Protein AF-A0A8T1WV42-F1 (afdb_monomer)

Secondary structure (DSSP, 8-state):
--HHHHHHHHHHHHHHHHHHHHHHHHHHHH---SSS-HHHHHHHHHHHHHHHHHHHHTT-HHHHHHHHHHHHHHHHHHHHHHHHHHHHHHHHHHHHHHHHHHHHHHHHHHHHHHT--

Sequence (117 aa):
MGEAYQILGLVGSLLLAASLVPQMVKVYKTKSAKDISLTFQLTYLVGLSMIVAYGFGRWLWPVFIPATIELCAALTLFGMKIYFDWRYRNQDVSKVRGASHEVEVEVASAASLSYRT

pLDDT: mean 72.92, std 10.06, range [43.78, 87.0]

Foldseek 3Di:
DPPVVLVCLQVVLVVVVVVVVVVVVVVVVVVDCVPVPPVNLVVVLVVLVVQLVVCVVVVSVSRNVVSVVVSVVSVVVNVVVVVVVVVVVVVVVVVVVVVVVVVVVVVVVVVVVVVVD

Solvent-accessible surface area (backbone atoms only — not comparable to full-atom values): 6451 Å² total; per-residue (Å²): 135,62,67,68,55,52,51,50,41,46,52,50,37,51,50,49,56,59,55,46,49,62,53,49,48,50,60,62,70,62,74,55,68,85,79,52,53,66,63,58,58,50,52,47,53,52,53,46,52,51,50,28,54,50,20,58,78,68,69,35,62,59,53,21,56,58,41,48,56,49,48,54,52,52,50,51,54,50,52,51,50,52,54,51,51,55,52,50,55,55,51,54,56,52,52,53,53,50,53,52,51,54,52,53,53,51,52,53,51,54,54,55,55,69,73,72,113

Structure (mmCIF, N/CA/C/O backbone):
data_AF-A0A8T1WV42-F1
#
_entry.id   AF-A0A8T1WV42-F1
#
loop_
_atom_site.group_PDB
_atom_site.id
_atom_site.type_symbol
_atom_site.label_atom_id
_atom_site.label_alt_id
_atom_site.labe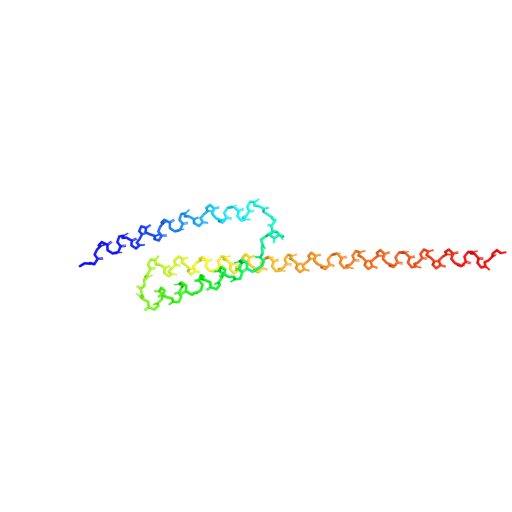l_comp_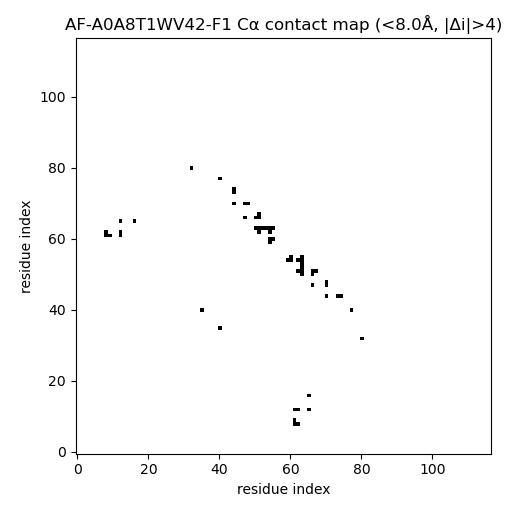id
_atom_site.label_asym_id
_atom_site.label_entity_id
_atom_site.label_seq_id
_atom_site.pdbx_PDB_ins_code
_atom_site.Cartn_x
_atom_site.Cartn_y
_atom_site.Cartn_z
_atom_site.occupancy
_atom_site.B_iso_or_equiv
_atom_site.auth_seq_id
_atom_site.auth_comp_id
_atom_site.auth_asym_id
_atom_site.auth_atom_id
_atom_site.pdbx_PDB_model_num
ATOM 1 N N . MET A 1 1 ? 15.562 5.848 -31.062 1.00 55.59 1 MET A N 1
ATOM 2 C CA . MET A 1 1 ? 14.799 6.519 -29.983 1.00 55.59 1 MET A CA 1
ATOM 3 C C . MET A 1 1 ? 14.837 5.709 -28.670 1.00 55.59 1 MET A C 1
ATOM 5 O O . MET A 1 1 ? 13.800 5.528 -28.050 1.00 55.59 1 MET A O 1
ATOM 9 N N . GLY A 1 2 ? 16.004 5.194 -28.248 1.00 64.12 2 GLY A N 1
ATOM 10 C CA . GLY A 1 2 ? 16.117 4.279 -27.091 1.00 64.12 2 GLY A CA 1
ATOM 11 C C . GLY A 1 2 ? 16.598 4.954 -25.802 1.00 64.12 2 GLY A C 1
ATOM 12 O O . GLY A 1 2 ? 15.972 4.812 -24.757 1.00 64.12 2 GLY A O 1
ATOM 13 N N . GLU A 1 3 ? 17.656 5.759 -25.889 1.00 71.00 3 GLU A N 1
ATOM 14 C CA . GLU A 1 3 ? 18.337 6.314 -24.707 1.00 71.00 3 GLU A CA 1
ATOM 15 C C . GLU A 1 3 ? 17.487 7.323 -23.921 1.00 71.00 3 GLU A C 1
ATOM 17 O O . GLU A 1 3 ? 17.392 7.250 -22.698 1.00 71.00 3 GLU A O 1
ATOM 22 N N . ALA A 1 4 ? 16.787 8.226 -24.616 1.00 77.62 4 ALA A N 1
ATOM 23 C CA . ALA A 1 4 ? 15.933 9.225 -23.968 1.00 77.62 4 ALA A CA 1
ATOM 24 C C . ALA A 1 4 ? 14.772 8.586 -23.182 1.00 77.62 4 ALA A C 1
ATOM 26 O O . ALA A 1 4 ? 14.412 9.063 -22.109 1.00 77.62 4 ALA A O 1
ATOM 27 N N . TYR A 1 5 ? 14.221 7.477 -23.686 1.00 76.69 5 TYR A N 1
ATOM 28 C CA . TYR A 1 5 ? 13.154 6.731 -23.018 1.00 76.69 5 TYR A CA 1
ATOM 29 C C . TYR A 1 5 ? 13.650 6.032 -21.748 1.00 76.69 5 TYR A C 1
ATOM 31 O O . TYR A 1 5 ? 12.937 6.003 -20.747 1.00 76.69 5 TYR A O 1
ATOM 39 N N . GLN A 1 6 ? 14.877 5.504 -21.768 1.00 74.56 6 GLN A N 1
ATOM 40 C CA . GLN A 1 6 ? 15.494 4.881 -20.597 1.00 74.56 6 GLN A CA 1
ATOM 41 C C . GLN A 1 6 ? 15.788 5.906 -19.500 1.00 74.56 6 GLN A C 1
ATOM 43 O O . GLN A 1 6 ? 15.471 5.662 -18.337 1.00 74.56 6 GLN A O 1
ATOM 48 N N . ILE A 1 7 ? 16.318 7.078 -19.866 1.00 81.50 7 ILE A N 1
ATOM 49 C CA . ILE A 1 7 ? 16.572 8.173 -18.920 1.00 81.50 7 ILE A CA 1
ATOM 50 C C . ILE A 1 7 ? 15.255 8.676 -18.326 1.00 81.50 7 ILE A C 1
ATOM 52 O O . ILE A 1 7 ? 15.153 8.824 -17.112 1.00 81.50 7 ILE A O 1
ATOM 56 N N . LEU A 1 8 ? 14.224 8.882 -19.151 1.00 79.69 8 LEU A N 1
ATOM 57 C CA . LEU A 1 8 ? 12.909 9.307 -18.670 1.00 79.69 8 LEU A CA 1
ATOM 58 C C . LEU A 1 8 ? 12.277 8.257 -17.745 1.00 79.69 8 LEU A C 1
ATOM 60 O O . LEU A 1 8 ? 11.688 8.612 -16.728 1.00 79.69 8 LEU A O 1
ATOM 64 N N . GLY A 1 9 ? 12.442 6.971 -18.067 1.00 74.19 9 GLY A N 1
ATOM 65 C CA . GLY A 1 9 ? 12.008 5.858 -17.228 1.00 74.19 9 GLY A CA 1
ATOM 66 C C . GLY A 1 9 ? 12.717 5.836 -15.874 1.00 74.19 9 GLY A C 1
ATOM 67 O O . GLY A 1 9 ? 12.044 5.742 -14.854 1.00 74.19 9 GLY A O 1
ATOM 68 N N . LEU A 1 10 ? 14.045 5.990 -15.858 1.00 76.75 10 LEU A N 1
ATOM 69 C CA . LEU A 1 10 ? 14.859 6.033 -14.637 1.00 76.75 10 LEU A CA 1
ATOM 70 C C . LEU A 1 10 ? 14.541 7.252 -13.769 1.00 76.75 10 LEU A C 1
ATOM 72 O O . LEU A 1 10 ? 14.343 7.120 -12.561 1.00 76.75 10 LEU A O 1
ATOM 76 N N . VAL A 1 11 ? 14.468 8.437 -14.377 1.00 82.31 11 VAL A N 1
ATOM 77 C CA . VAL A 1 11 ? 14.133 9.680 -13.672 1.00 82.31 11 VAL A CA 1
ATOM 78 C C . VAL A 1 11 ? 12.704 9.610 -13.148 1.00 82.31 11 VAL A C 1
ATOM 80 O O . VAL A 1 11 ? 12.471 9.946 -11.992 1.00 82.31 11 VAL A O 1
ATOM 83 N N . GLY A 1 12 ? 11.761 9.113 -13.950 1.00 76.50 12 GLY A N 1
ATOM 84 C CA . GLY A 1 12 ? 10.371 8.921 -13.545 1.00 76.50 12 GLY A CA 1
ATOM 85 C C . GLY A 1 12 ? 10.232 7.937 -12.385 1.00 76.50 12 GLY A C 1
ATOM 86 O O . GLY A 1 12 ? 9.553 8.245 -11.408 1.00 76.50 12 GLY A O 1
ATOM 87 N N . SER A 1 13 ? 10.923 6.794 -12.437 1.00 70.44 13 SER A N 1
ATOM 88 C CA . SER A 1 13 ? 10.924 5.821 -11.340 1.00 70.44 13 SER A CA 1
ATOM 89 C C . SER A 1 13 ? 11.586 6.365 -10.076 1.00 70.44 13 SER A C 1
ATOM 91 O O . SER A 1 13 ? 11.102 6.109 -8.977 1.00 70.44 13 SER A O 1
ATOM 93 N N . LEU A 1 14 ? 12.654 7.157 -10.218 1.00 80.06 14 LEU A N 1
ATOM 94 C CA . LEU A 1 14 ? 13.334 7.797 -9.094 1.00 80.06 14 LEU A CA 1
ATOM 95 C C . LEU A 1 14 ? 12.451 8.870 -8.447 1.00 80.06 14 LEU A C 1
ATOM 97 O O . LEU A 1 14 ? 12.370 8.938 -7.223 1.00 80.06 14 LEU A O 1
ATOM 101 N N . LEU A 1 15 ? 11.755 9.677 -9.254 1.00 79.50 15 LEU A N 1
ATOM 102 C CA . LEU A 1 15 ? 10.812 10.680 -8.761 1.00 79.50 15 LEU A CA 1
ATOM 103 C C . LEU A 1 15 ? 9.629 10.027 -8.042 1.00 79.50 15 LEU A C 1
ATOM 105 O O . LEU A 1 15 ? 9.230 10.494 -6.979 1.00 79.50 15 LEU A O 1
ATOM 109 N N . LEU A 1 16 ? 9.085 8.942 -8.603 1.00 72.62 16 LEU A N 1
ATOM 110 C CA . LEU A 1 16 ? 8.019 8.160 -7.976 1.00 72.62 16 LEU A CA 1
ATOM 111 C C . LEU A 1 16 ? 8.486 7.578 -6.640 1.00 72.62 16 LEU A C 1
ATOM 113 O O . LEU A 1 16 ? 7.819 7.783 -5.629 1.00 72.62 16 LEU A O 1
ATOM 117 N N . ALA A 1 17 ? 9.667 6.955 -6.602 1.00 73.25 17 ALA A N 1
ATOM 118 C CA . ALA A 1 17 ? 10.275 6.464 -5.366 1.00 73.25 17 ALA A CA 1
ATOM 119 C C . ALA A 1 17 ? 10.455 7.585 -4.328 1.00 73.25 17 ALA A C 1
ATOM 121 O O . ALA A 1 17 ? 10.095 7.417 -3.164 1.00 73.25 17 ALA A O 1
ATOM 122 N N . ALA A 1 18 ? 10.940 8.757 -4.747 1.00 78.12 18 ALA A N 1
ATOM 123 C CA . ALA A 1 18 ? 11.101 9.917 -3.874 1.00 78.12 18 ALA A CA 1
ATOM 124 C C . ALA A 1 18 ? 9.758 10.478 -3.376 1.00 78.12 18 ALA A C 1
ATOM 126 O O . ALA A 1 18 ? 9.675 10.936 -2.239 1.00 78.12 18 ALA A O 1
ATOM 127 N N . SER A 1 19 ? 8.702 10.417 -4.192 1.00 73.62 19 SER A N 1
ATOM 128 C CA . SER A 1 19 ? 7.344 10.855 -3.842 1.00 73.62 19 SER A CA 1
ATOM 129 C C . SER A 1 19 ? 6.634 9.882 -2.891 1.00 73.62 19 SER A C 1
ATOM 131 O O . SER A 1 19 ? 5.824 10.296 -2.059 1.00 73.62 19 SER A O 1
ATOM 133 N N . LEU A 1 20 ? 6.997 8.600 -2.930 1.00 66.94 20 LEU A N 1
ATOM 134 C CA . LEU A 1 20 ? 6.475 7.585 -2.015 1.00 66.94 20 LEU A CA 1
ATOM 135 C C . LEU A 1 20 ? 6.962 7.768 -0.577 1.00 66.94 20 LEU A C 1
ATOM 137 O O . LEU A 1 20 ? 6.231 7.443 0.356 1.00 66.94 20 LEU A O 1
ATOM 141 N N . VAL A 1 21 ? 8.150 8.340 -0.370 1.00 72.00 21 VAL A N 1
ATOM 142 C CA . VAL A 1 21 ? 8.704 8.599 0.970 1.00 72.00 21 VAL A CA 1
ATOM 143 C C . VAL A 1 21 ? 7.824 9.544 1.806 1.00 72.00 21 VAL A C 1
ATOM 145 O O . VAL A 1 21 ? 7.402 9.136 2.890 1.00 72.00 21 VAL A O 1
ATOM 148 N N . PRO A 1 22 ? 7.477 10.773 1.368 1.00 65.25 22 PRO A N 1
ATOM 149 C CA . PRO A 1 22 ? 6.591 11.648 2.133 1.00 65.25 22 PRO A CA 1
ATOM 150 C C . PRO A 1 22 ? 5.184 11.058 2.267 1.00 65.25 22 PRO A C 1
ATOM 152 O O . PRO A 1 22 ? 4.546 11.260 3.302 1.00 65.25 22 PRO A O 1
ATOM 155 N N . GLN A 1 23 ? 4.723 10.287 1.275 1.00 61.25 23 GLN A N 1
ATOM 156 C CA . GLN A 1 23 ? 3.437 9.596 1.330 1.00 61.25 23 GLN A CA 1
ATOM 157 C C . GLN A 1 23 ? 3.421 8.533 2.442 1.00 61.25 23 GLN A C 1
ATOM 159 O O . GLN A 1 23 ? 2.526 8.539 3.289 1.00 61.25 23 GLN A O 1
ATOM 164 N N . MET A 1 24 ? 4.453 7.687 2.518 1.00 63.78 24 MET A N 1
ATOM 165 C CA . MET A 1 24 ? 4.643 6.715 3.599 1.00 63.78 24 MET A CA 1
ATOM 166 C C . MET A 1 24 ? 4.823 7.390 4.956 1.00 63.78 24 MET A 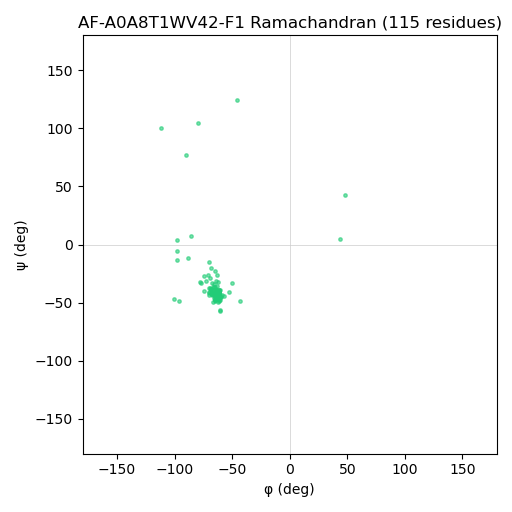C 1
ATOM 168 O O . MET A 1 24 ? 4.207 6.967 5.931 1.00 63.78 24 MET A O 1
ATOM 172 N N . VAL A 1 25 ? 5.639 8.444 5.039 1.00 63.38 25 VAL A N 1
ATOM 173 C CA . VAL A 1 25 ? 5.872 9.182 6.289 1.00 63.38 25 VAL A CA 1
ATOM 174 C C . VAL A 1 25 ? 4.574 9.801 6.791 1.00 63.38 25 VAL A C 1
ATOM 176 O O . VAL A 1 25 ? 4.302 9.728 7.985 1.00 63.38 25 VAL A O 1
ATOM 179 N N . LYS A 1 26 ? 3.737 10.358 5.910 1.00 61.91 26 LYS A N 1
ATOM 180 C CA . LYS A 1 26 ? 2.431 10.903 6.292 1.00 61.91 26 LYS A CA 1
ATOM 181 C C . LYS A 1 26 ? 1.546 9.817 6.897 1.00 61.91 26 LYS A C 1
ATOM 183 O O . LYS A 1 26 ? 1.049 10.023 7.997 1.00 61.91 26 LYS A O 1
ATOM 188 N N . VAL A 1 27 ? 1.453 8.652 6.249 1.00 59.34 27 VAL A N 1
ATOM 189 C CA . VAL A 1 27 ? 0.700 7.482 6.742 1.00 59.34 27 VAL A CA 1
ATOM 190 C C . VAL A 1 27 ? 1.239 6.983 8.090 1.00 59.34 27 VAL A C 1
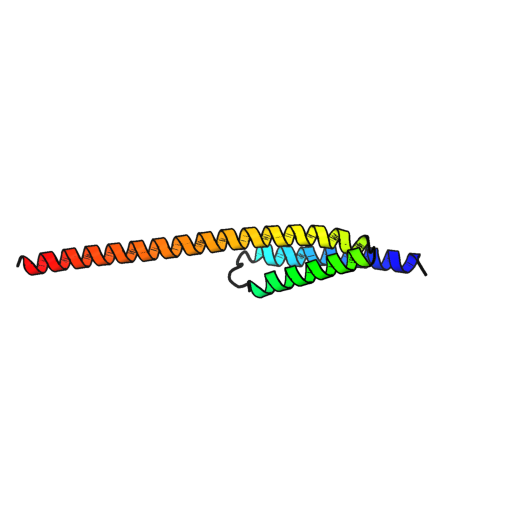ATOM 192 O O . VAL A 1 27 ? 0.464 6.751 9.020 1.00 59.34 27 VAL A O 1
ATOM 195 N N . TYR A 1 28 ? 2.563 6.866 8.230 1.00 55.03 28 TYR A N 1
ATOM 196 C CA . TYR A 1 28 ? 3.219 6.371 9.445 1.00 55.03 28 TYR A CA 1
ATOM 197 C C . TYR A 1 28 ? 3.111 7.360 10.614 1.00 55.03 28 TYR A C 1
ATOM 199 O O . TYR A 1 28 ? 2.931 6.957 11.763 1.00 55.03 28 TYR A O 1
ATOM 207 N N . LYS A 1 29 ? 3.192 8.666 10.333 1.00 50.44 29 LYS A N 1
ATOM 208 C CA . LYS A 1 29 ? 3.155 9.739 11.334 1.00 50.44 29 LYS A CA 1
ATOM 209 C C . LYS A 1 29 ? 1.739 10.026 11.822 1.00 50.44 29 LYS A C 1
ATOM 211 O O . LYS A 1 29 ? 1.576 10.350 12.993 1.00 50.44 29 LYS A O 1
ATOM 216 N N . THR A 1 30 ? 0.717 9.863 10.977 1.00 57.44 30 THR A N 1
ATOM 217 C CA . THR A 1 30 ? -0.671 10.029 11.425 1.00 57.44 30 THR A CA 1
ATOM 218 C C . THR A 1 30 ? -1.084 8.987 12.455 1.00 57.44 30 THR A C 1
ATOM 220 O O . THR A 1 30 ? -2.007 9.284 13.203 1.00 57.44 30 THR A O 1
ATOM 223 N N . LYS A 1 31 ? -0.423 7.811 12.525 1.00 47.56 31 LYS A N 1
ATOM 224 C CA . LYS A 1 31 ? -0.651 6.690 13.478 1.00 47.56 31 LYS A CA 1
ATOM 225 C C . LYS A 1 31 ? -2.118 6.287 13.745 1.00 47.56 31 LYS A C 1
ATOM 227 O O . LYS A 1 31 ? -2.374 5.386 14.535 1.00 47.56 31 LYS A O 1
ATOM 232 N N . SER A 1 32 ? -3.068 6.890 13.044 1.00 43.78 32 SER A N 1
ATOM 233 C CA . SER A 1 32 ? -4.486 6.601 13.031 1.00 43.78 32 SER A CA 1
ATOM 234 C C . SER A 1 32 ? -4.790 6.026 11.662 1.00 43.78 32 SER A C 1
ATOM 236 O O . SER A 1 32 ? -4.911 6.731 10.663 1.00 43.78 32 SER A O 1
ATOM 238 N N . ALA A 1 33 ? -4.885 4.704 11.619 1.00 44.34 33 ALA A N 1
ATOM 239 C CA . ALA A 1 33 ? -5.494 3.997 10.508 1.00 44.34 33 ALA A CA 1
ATOM 240 C C . ALA A 1 33 ? -7.023 3.882 10.689 1.00 44.34 33 ALA A C 1
ATOM 242 O O . ALA A 1 33 ? -7.656 3.183 9.902 1.00 44.34 33 ALA A O 1
ATOM 243 N N . LYS A 1 34 ? -7.590 4.555 11.708 1.00 43.94 34 LYS A N 1
ATOM 244 C CA . LYS A 1 34 ? -9.033 4.635 11.978 1.00 43.94 34 LYS A CA 1
ATOM 245 C C . LYS A 1 34 ? -9.749 5.542 10.969 1.00 43.94 34 LYS A C 1
ATOM 247 O O . LYS A 1 34 ? -10.868 5.231 10.589 1.00 43.94 34 LYS A O 1
ATOM 252 N N . ASP A 1 35 ? -9.067 6.574 10.466 1.00 45.38 35 ASP A N 1
ATOM 253 C CA . ASP A 1 35 ? -9.608 7.507 9.458 1.00 45.38 35 ASP A CA 1
ATOM 254 C C . ASP A 1 35 ? -9.177 7.184 8.017 1.00 45.38 35 ASP A C 1
ATOM 256 O O . ASP A 1 35 ? -9.750 7.687 7.051 1.00 45.38 35 ASP A O 1
ATOM 260 N N . ILE A 1 36 ? -8.177 6.314 7.836 1.00 53.25 36 ILE A N 1
ATOM 261 C CA . ILE A 1 36 ? -7.828 5.800 6.507 1.00 53.25 36 ILE A CA 1
ATOM 262 C C . ILE A 1 36 ? -8.815 4.689 6.172 1.00 53.25 36 ILE A C 1
ATOM 264 O O . ILE A 1 36 ? -8.705 3.571 6.684 1.00 53.25 36 ILE A O 1
ATOM 268 N N . SER A 1 37 ? -9.759 5.002 5.288 1.00 57.78 37 SER A N 1
ATOM 269 C CA . SER A 1 37 ? -10.709 4.045 4.729 1.00 57.78 37 SER A CA 1
ATOM 270 C C . SER A 1 37 ? -9.992 2.764 4.286 1.00 57.78 37 SER A C 1
ATOM 272 O O . SER A 1 37 ? -9.060 2.808 3.478 1.00 57.78 37 SER A O 1
ATOM 274 N N . LEU A 1 38 ? -10.423 1.610 4.806 1.00 59.69 38 LEU A N 1
ATOM 275 C CA . LEU A 1 38 ? -9.992 0.295 4.309 1.00 59.69 38 LEU A CA 1
ATOM 276 C C . LEU A 1 38 ? -10.142 0.209 2.783 1.00 59.69 38 LEU A C 1
ATOM 278 O O . LEU A 1 38 ? -9.295 -0.383 2.117 1.00 59.69 38 LEU A O 1
ATOM 282 N N . THR A 1 39 ? -11.154 0.884 2.230 1.00 63.47 39 THR A N 1
ATOM 283 C CA . THR A 1 39 ? -11.399 1.004 0.792 1.00 63.47 39 THR A CA 1
ATOM 284 C C . THR A 1 39 ? -10.253 1.694 0.063 1.00 63.47 39 THR A C 1
ATOM 286 O O . THR A 1 39 ? -9.859 1.223 -0.999 1.00 63.47 39 THR A O 1
ATOM 289 N N . PHE A 1 40 ? -9.666 2.762 0.616 1.00 69.62 40 PHE A N 1
ATOM 290 C CA . PHE A 1 40 ? -8.500 3.417 0.007 1.00 69.62 40 PHE A CA 1
ATOM 291 C C . PHE A 1 40 ? -7.308 2.461 -0.054 1.00 69.62 40 PHE A C 1
ATOM 293 O O . PHE A 1 40 ? -6.673 2.330 -1.094 1.00 69.62 40 PHE A O 1
ATOM 300 N N . GLN A 1 41 ? -7.041 1.747 1.040 1.00 68.81 41 GLN A N 1
ATOM 301 C CA . GLN A 1 41 ? -5.897 0.844 1.131 1.00 68.81 41 GLN A CA 1
ATOM 302 C C . GLN A 1 41 ? -6.052 -0.373 0.205 1.00 68.81 41 GLN A C 1
ATOM 304 O O . GLN A 1 41 ? -5.091 -0.756 -0.454 1.00 68.81 41 GLN A O 1
ATOM 309 N N . LEU A 1 42 ? -7.267 -0.922 0.083 1.00 71.19 42 LEU A N 1
ATOM 310 C CA . LEU A 1 42 ? -7.603 -1.969 -0.889 1.00 71.19 42 LEU A CA 1
ATOM 311 C C . LEU A 1 42 ? -7.497 -1.470 -2.334 1.00 71.19 42 LEU A C 1
ATOM 313 O O . LEU A 1 42 ? -6.852 -2.116 -3.154 1.00 71.19 42 LEU A O 1
ATOM 317 N N . THR A 1 43 ? -8.077 -0.306 -2.640 1.00 72.88 43 THR A N 1
ATOM 318 C CA . THR A 1 43 ? -8.028 0.289 -3.988 1.00 72.88 43 THR A CA 1
ATOM 319 C C . THR A 1 43 ? -6.588 0.585 -4.402 1.00 72.88 43 THR A C 1
ATOM 321 O O . THR A 1 43 ? -6.209 0.326 -5.540 1.00 72.88 43 THR A O 1
ATOM 324 N N . TYR A 1 44 ? -5.759 1.057 -3.467 1.00 77.25 44 TYR A N 1
ATOM 325 C CA . TYR A 1 44 ? -4.330 1.268 -3.682 1.00 77.25 44 TYR A CA 1
ATOM 326 C C . TYR A 1 44 ? -3.597 -0.035 -4.005 1.00 77.25 44 TYR A C 1
ATOM 328 O O . TYR A 1 44 ? -2.844 -0.095 -4.970 1.00 77.25 44 TYR A O 1
ATOM 336 N N . LEU A 1 45 ? -3.854 -1.099 -3.239 1.00 81.00 45 LEU A N 1
ATOM 337 C CA . LEU A 1 45 ? -3.228 -2.405 -3.443 1.00 81.00 45 LEU A CA 1
ATOM 338 C C . LEU A 1 45 ? -3.606 -3.018 -4.805 1.00 81.00 45 LEU A C 1
ATOM 340 O O . LEU A 1 45 ? -2.759 -3.574 -5.508 1.00 81.00 45 LEU A O 1
ATOM 344 N N . VAL A 1 46 ? -4.870 -2.864 -5.209 1.00 80.31 46 VAL A N 1
ATOM 345 C CA . VAL A 1 46 ? -5.365 -3.275 -6.532 1.00 80.31 46 VAL A CA 1
ATOM 346 C C . VAL A 1 46 ? -4.716 -2.443 -7.644 1.00 80.31 46 VAL A C 1
ATOM 348 O O . VAL A 1 46 ? -4.214 -3.001 -8.615 1.00 80.31 46 VAL A O 1
ATOM 351 N N . GLY A 1 47 ? -4.640 -1.120 -7.492 1.00 78.94 47 GLY A N 1
ATOM 352 C CA . GLY A 1 47 ? -3.982 -0.254 -8.475 1.00 78.94 47 GLY A CA 1
ATOM 353 C C . GLY A 1 47 ? -2.488 -0.556 -8.630 1.00 78.94 47 GLY A C 1
ATOM 354 O O . GLY A 1 47 ? -1.981 -0.651 -9.749 1.00 78.94 47 GLY A O 1
ATOM 355 N N . LEU A 1 48 ? -1.787 -0.777 -7.517 1.00 80.94 48 LEU A N 1
ATOM 356 C CA . LEU A 1 48 ? -0.355 -1.06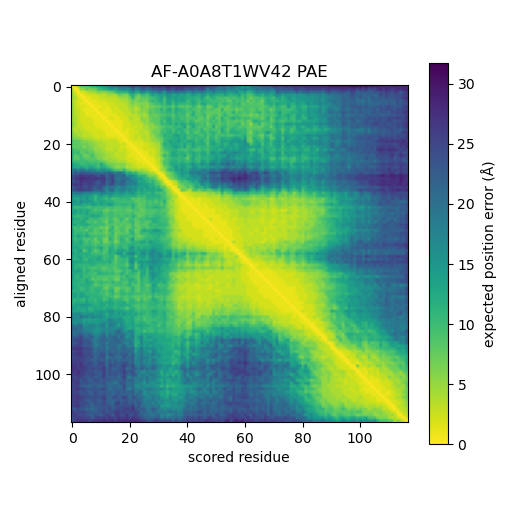9 -7.512 1.00 80.94 48 LEU A CA 1
ATOM 357 C C . LEU A 1 48 ? -0.053 -2.449 -8.116 1.00 80.94 48 LEU A C 1
ATOM 359 O O . LEU A 1 48 ? 0.883 -2.584 -8.900 1.00 80.94 48 LEU A O 1
ATOM 363 N N . SER A 1 49 ? -0.886 -3.457 -7.842 1.00 83.25 49 SER A N 1
ATOM 364 C CA . SER A 1 49 ? -0.767 -4.771 -8.493 1.00 83.25 49 SER A CA 1
ATOM 365 C C . SER A 1 49 ? -1.022 -4.713 -10.006 1.00 83.25 49 SER A C 1
ATOM 367 O O . SER A 1 49 ? -0.295 -5.360 -10.761 1.00 83.25 49 SER A O 1
ATOM 369 N N . MET A 1 50 ? -1.961 -3.881 -10.478 1.00 81.19 50 MET A N 1
ATOM 370 C CA . MET A 1 50 ? -2.146 -3.628 -11.917 1.00 81.19 50 MET A CA 1
ATOM 371 C C . MET A 1 50 ? -0.919 -2.960 -12.554 1.00 81.19 50 MET A C 1
ATOM 373 O O . MET A 1 50 ? -0.526 -3.342 -13.657 1.00 81.19 50 MET A O 1
ATOM 377 N N . ILE A 1 51 ? -0.280 -2.006 -11.869 1.00 81.50 51 ILE A N 1
ATOM 378 C CA . ILE A 1 51 ? 0.966 -1.368 -12.330 1.00 81.50 51 ILE A CA 1
ATOM 379 C C . ILE A 1 51 ? 2.113 -2.376 -12.425 1.00 81.50 51 ILE A C 1
ATOM 381 O O . ILE A 1 51 ? 2.837 -2.374 -13.422 1.00 81.50 51 ILE A O 1
ATOM 385 N N . VAL A 1 52 ? 2.265 -3.258 -11.433 1.00 82.69 52 VAL A N 1
ATOM 386 C CA . VAL A 1 52 ? 3.276 -4.325 -11.461 1.00 82.69 52 VAL A CA 1
ATOM 387 C C . VAL A 1 52 ? 3.022 -5.270 -12.638 1.00 82.69 52 VAL A C 1
ATOM 389 O O . VAL A 1 52 ? 3.946 -5.548 -13.402 1.00 82.69 52 VAL A O 1
ATOM 392 N N . ALA A 1 53 ? 1.772 -5.702 -12.843 1.00 84.56 53 ALA A N 1
ATOM 393 C CA . ALA A 1 53 ? 1.397 -6.573 -13.958 1.00 84.56 53 ALA A CA 1
ATOM 394 C C . ALA A 1 53 ? 1.661 -5.918 -15.327 1.00 84.56 53 ALA A C 1
ATOM 396 O O . ALA A 1 53 ? 2.230 -6.546 -16.222 1.00 84.56 53 ALA A O 1
ATOM 397 N N . TYR A 1 54 ? 1.311 -4.638 -15.480 1.00 81.50 54 TYR A N 1
ATOM 398 C CA . TYR A 1 54 ? 1.597 -3.865 -16.689 1.00 81.50 54 TYR A CA 1
ATOM 399 C C . TYR A 1 54 ? 3.105 -3.703 -16.929 1.00 81.50 54 TYR A C 1
ATOM 401 O O . TYR A 1 54 ? 3.590 -3.938 -18.038 1.00 81.50 54 TYR A O 1
ATOM 409 N N . GLY A 1 55 ? 3.858 -3.335 -15.888 1.00 81.06 55 GLY A N 1
ATOM 410 C CA . GLY A 1 55 ? 5.308 -3.160 -15.954 1.00 81.06 55 GLY A CA 1
ATOM 411 C C . GLY A 1 55 ? 6.031 -4.450 -16.341 1.00 81.06 55 GLY A C 1
ATOM 412 O O . GLY A 1 55 ? 6.950 -4.408 -17.160 1.00 81.06 55 GLY A O 1
ATOM 413 N N . PHE A 1 56 ? 5.566 -5.591 -15.825 1.00 81.69 56 PHE A N 1
ATOM 414 C CA . PHE A 1 56 ? 6.061 -6.914 -16.199 1.00 81.69 56 PHE A CA 1
ATOM 415 C C . PHE A 1 56 ? 5.757 -7.236 -17.669 1.00 81.69 56 PHE A C 1
ATOM 417 O O . PHE A 1 56 ? 6.662 -7.579 -18.425 1.00 81.69 56 PHE A O 1
ATOM 424 N N . GLY A 1 57 ? 4.512 -7.034 -18.118 1.00 81.31 57 GLY A N 1
ATOM 425 C CA . GLY A 1 57 ? 4.107 -7.299 -19.505 1.00 81.31 57 GLY A CA 1
ATOM 426 C C . GLY A 1 57 ? 4.819 -6.430 -20.549 1.00 81.31 57 GLY A C 1
ATOM 427 O O . GLY A 1 57 ? 4.978 -6.839 -21.698 1.00 81.31 57 GLY A O 1
ATOM 428 N N . ARG A 1 58 ? 5.281 -5.236 -20.164 1.00 79.12 58 ARG A N 1
ATOM 429 C CA . ARG A 1 58 ? 6.037 -4.321 -21.034 1.00 79.12 58 ARG A CA 1
ATOM 430 C C . ARG A 1 58 ? 7.553 -4.402 -20.841 1.00 79.12 58 ARG A C 1
ATOM 432 O O . ARG A 1 58 ? 8.257 -3.616 -21.470 1.00 79.12 58 ARG A O 1
ATOM 439 N N . TRP A 1 59 ? 8.047 -5.317 -19.998 1.00 76.06 59 TRP A N 1
ATOM 440 C CA . TRP A 1 59 ? 9.464 -5.432 -19.629 1.00 76.06 59 TRP A CA 1
ATOM 441 C C . TRP A 1 59 ? 10.082 -4.081 -19.237 1.00 76.06 59 TRP A C 1
ATOM 443 O O . TRP A 1 59 ? 11.198 -3.737 -19.619 1.00 76.06 59 TRP A O 1
ATOM 453 N N . LEU A 1 60 ? 9.342 -3.282 -18.467 1.00 75.75 60 LEU A N 1
ATOM 454 C CA . LEU A 1 60 ? 9.788 -1.977 -17.983 1.00 75.75 60 LEU A CA 1
ATOM 455 C C . LEU A 1 60 ? 10.489 -2.152 -16.635 1.00 75.75 60 LEU A C 1
ATOM 457 O O . LEU A 1 60 ? 9.917 -1.864 -15.583 1.00 75.75 60 LEU A O 1
ATOM 461 N N . TRP A 1 61 ? 11.737 -2.624 -16.676 1.00 72.81 61 TRP A N 1
ATOM 462 C CA . TRP A 1 61 ? 12.608 -2.845 -15.511 1.00 72.81 61 TRP A CA 1
ATOM 463 C C . TRP A 1 61 ? 12.579 -1.711 -14.468 1.00 72.81 61 TRP A C 1
ATOM 465 O O . TRP A 1 61 ? 12.344 -2.010 -13.297 1.00 72.81 61 TRP A O 1
ATOM 475 N N . PRO A 1 62 ? 12.717 -0.420 -14.838 1.00 71.25 62 PRO A N 1
ATOM 476 C CA . PRO A 1 62 ? 12.692 0.665 -13.854 1.00 71.25 62 PRO A CA 1
ATOM 477 C C . PRO A 1 62 ? 11.311 0.904 -13.228 1.00 71.25 62 PRO A C 1
ATOM 479 O O . PRO A 1 62 ? 11.223 1.562 -12.202 1.00 71.25 62 PRO A O 1
ATOM 482 N N . VAL A 1 63 ? 10.229 0.376 -13.807 1.00 72.88 63 VAL A N 1
ATOM 483 C CA . VAL A 1 63 ? 8.861 0.581 -13.309 1.00 72.88 63 VAL A CA 1
ATOM 484 C C . VAL A 1 63 ? 8.421 -0.575 -12.414 1.00 72.88 63 VAL A C 1
ATOM 486 O O . VAL A 1 63 ? 7.933 -0.341 -11.311 1.00 72.88 63 VAL A O 1
ATOM 489 N N . PHE A 1 64 ? 8.599 -1.827 -12.851 1.00 77.12 64 PHE A N 1
ATOM 490 C CA . PHE A 1 64 ? 8.047 -2.967 -12.109 1.00 77.12 64 PHE A CA 1
ATOM 491 C C . PHE A 1 64 ? 8.865 -3.319 -10.857 1.00 77.12 64 PHE A C 1
ATOM 493 O O . PHE A 1 64 ? 8.277 -3.741 -9.862 1.00 77.12 64 PHE A O 1
ATOM 500 N N . ILE A 1 65 ? 10.193 -3.129 -10.870 1.00 77.06 65 ILE A N 1
ATOM 501 C CA . ILE A 1 65 ? 11.068 -3.434 -9.723 1.00 77.06 65 ILE A CA 1
ATOM 502 C C . ILE A 1 65 ? 10.685 -2.601 -8.486 1.00 77.06 65 ILE A C 1
ATOM 504 O O . ILE A 1 65 ? 10.353 -3.203 -7.460 1.00 77.06 65 ILE A O 1
ATOM 508 N N . PRO A 1 66 ? 10.667 -1.250 -8.541 1.00 77.38 66 PRO A N 1
ATOM 509 C CA . PRO A 1 66 ? 10.281 -0.452 -7.379 1.00 77.38 66 PRO A CA 1
ATOM 510 C C . PRO A 1 66 ? 8.821 -0.686 -6.978 1.00 77.38 66 PRO A C 1
ATOM 512 O O . PRO A 1 66 ? 8.547 -0.833 -5.789 1.00 77.38 66 PRO A O 1
ATOM 515 N N . ALA A 1 67 ? 7.907 -0.828 -7.944 1.00 79.56 67 ALA A N 1
ATOM 516 C CA . ALA A 1 67 ? 6.496 -1.102 -7.664 1.00 79.56 67 ALA A CA 1
ATOM 517 C C . ALA A 1 67 ? 6.279 -2.447 -6.944 1.00 79.56 67 ALA A C 1
ATOM 519 O O . ALA A 1 67 ? 5.382 -2.571 -6.115 1.00 79.56 67 ALA A O 1
ATOM 520 N N . THR A 1 68 ? 7.119 -3.454 -7.209 1.00 81.88 68 THR A N 1
ATOM 521 C CA . THR A 1 68 ? 7.055 -4.752 -6.517 1.00 81.88 68 THR A CA 1
ATOM 522 C C . THR A 1 68 ? 7.504 -4.630 -5.059 1.00 81.88 68 THR A C 1
ATOM 524 O O . THR A 1 68 ? 6.849 -5.165 -4.166 1.00 81.88 68 THR A O 1
ATOM 527 N N . ILE A 1 69 ? 8.588 -3.890 -4.795 1.00 81.69 69 ILE A N 1
ATOM 528 C CA . ILE A 1 69 ? 9.067 -3.621 -3.426 1.00 81.69 69 ILE A CA 1
ATOM 529 C C . ILE A 1 69 ? 8.001 -2.853 -2.638 1.00 81.69 69 ILE A C 1
ATOM 531 O O . ILE A 1 69 ? 7.696 -3.181 -1.490 1.00 81.69 69 ILE A O 1
ATOM 535 N N . GLU A 1 70 ? 7.396 -1.861 -3.281 1.00 82.38 70 GLU A N 1
ATOM 536 C CA . GLU A 1 70 ? 6.321 -1.064 -2.713 1.00 82.38 70 GLU A CA 1
ATOM 537 C C . GLU A 1 70 ? 5.072 -1.903 -2.406 1.00 82.38 70 GLU A C 1
ATOM 539 O O . GLU A 1 70 ? 4.487 -1.765 -1.331 1.00 82.38 70 GLU A O 1
ATOM 544 N N . LEU A 1 71 ? 4.704 -2.833 -3.293 1.00 81.31 71 LEU A N 1
ATOM 545 C CA . LEU A 1 71 ? 3.586 -3.751 -3.080 1.00 81.31 71 LEU A CA 1
ATOM 546 C C . LEU A 1 71 ? 3.809 -4.634 -1.845 1.00 81.31 71 LEU A C 1
ATOM 548 O O . LEU A 1 71 ? 2.894 -4.797 -1.035 1.00 81.31 71 LEU A O 1
ATOM 552 N N . CYS A 1 72 ? 5.027 -5.144 -1.646 1.00 82.62 72 CYS A N 1
ATOM 553 C CA . CYS A 1 72 ? 5.393 -5.906 -0.449 1.00 82.62 72 CYS A CA 1
ATOM 554 C C . CYS A 1 72 ? 5.283 -5.064 0.834 1.00 82.62 72 CYS A C 1
ATOM 556 O O . CYS A 1 72 ? 4.744 -5.528 1.847 1.00 82.62 72 CYS A O 1
ATOM 558 N N . ALA A 1 73 ? 5.748 -3.812 0.802 1.00 77.75 73 ALA A N 1
ATOM 559 C CA . ALA A 1 73 ? 5.627 -2.894 1.934 1.00 77.75 73 ALA A CA 1
ATOM 560 C C . ALA A 1 73 ? 4.153 -2.570 2.247 1.00 77.75 73 ALA A C 1
ATOM 562 O O . ALA A 1 73 ? 3.733 -2.629 3.407 1.00 77.75 73 ALA A O 1
ATOM 563 N N . ALA A 1 74 ? 3.346 -2.304 1.216 1.00 79.62 74 ALA A N 1
ATOM 564 C CA . ALA A 1 74 ? 1.918 -2.024 1.339 1.00 79.62 74 ALA A CA 1
ATOM 565 C C . ALA A 1 74 ? 1.137 -3.216 1.921 1.00 79.62 74 ALA A C 1
ATOM 567 O O . ALA A 1 74 ? 0.309 -3.028 2.816 1.00 79.62 74 ALA A O 1
ATOM 568 N N . LEU A 1 75 ? 1.440 -4.443 1.481 1.00 82.06 75 LEU A N 1
ATOM 569 C CA . LEU A 1 75 ? 0.878 -5.683 2.031 1.00 82.06 75 LEU A CA 1
ATOM 570 C C . LEU A 1 75 ? 1.217 -5.863 3.515 1.00 82.06 75 LEU A C 1
ATOM 572 O O . LEU A 1 75 ? 0.341 -6.201 4.310 1.00 82.06 75 LEU A O 1
ATOM 576 N N . THR A 1 76 ? 2.464 -5.589 3.903 1.00 79.12 76 THR A N 1
ATOM 577 C CA . THR A 1 76 ? 2.912 -5.703 5.301 1.00 79.12 76 THR A CA 1
ATOM 578 C C . T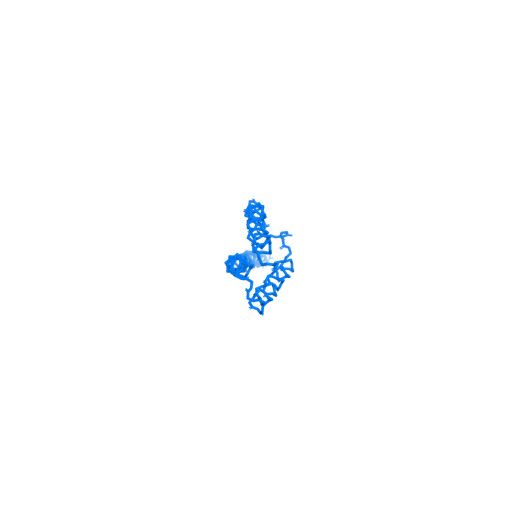HR A 1 76 ? 2.161 -4.721 6.205 1.00 79.12 76 THR A C 1
ATOM 580 O O . THR A 1 76 ? 1.654 -5.099 7.263 1.00 79.12 76 THR A O 1
ATOM 583 N N . LEU A 1 77 ? 2.011 -3.468 5.761 1.00 73.62 77 LEU A N 1
ATOM 584 C CA . LEU A 1 77 ? 1.235 -2.447 6.473 1.00 73.62 77 LEU A CA 1
ATOM 585 C C . LEU A 1 77 ? -0.254 -2.802 6.556 1.00 73.62 77 LEU A C 1
ATOM 587 O O . LEU A 1 77 ? -0.890 -2.573 7.587 1.00 73.62 77 LEU A O 1
ATOM 591 N N . PHE A 1 78 ? -0.819 -3.370 5.491 1.00 77.44 78 PHE A N 1
ATOM 592 C CA . PHE A 1 78 ? -2.201 -3.839 5.479 1.00 77.44 78 PHE A CA 1
ATOM 593 C C . PHE A 1 78 ? -2.421 -4.995 6.464 1.00 77.44 78 PHE A C 1
ATOM 595 O O . PHE A 1 78 ? -3.361 -4.944 7.257 1.00 77.44 78 PHE A O 1
ATOM 602 N N . GLY A 1 79 ? -1.513 -5.975 6.500 1.00 77.00 79 GLY A N 1
ATOM 603 C CA . GLY A 1 79 ? -1.547 -7.077 7.465 1.00 77.00 79 GLY A CA 1
ATOM 604 C C . GLY A 1 79 ? -1.457 -6.596 8.916 1.00 77.00 79 GLY A C 1
ATOM 605 O O . GLY A 1 79 ? -2.270 -6.998 9.748 1.00 77.00 79 GLY A O 1
ATOM 606 N N . MET A 1 80 ? -0.540 -5.668 9.214 1.00 69.50 80 MET A N 1
ATOM 607 C CA . MET A 1 80 ? -0.458 -5.035 10.537 1.00 69.50 80 MET A CA 1
ATOM 608 C C . MET A 1 80 ? -1.754 -4.312 10.911 1.00 69.50 80 MET A C 1
ATOM 610 O O . MET A 1 80 ? -2.222 -4.457 12.039 1.00 69.50 80 MET A O 1
ATOM 614 N N . LYS A 1 81 ? -2.364 -3.566 9.981 1.00 70.00 81 LYS A N 1
ATOM 615 C CA . LYS A 1 81 ? -3.633 -2.869 10.227 1.00 70.00 81 LYS A CA 1
ATOM 616 C C . LYS A 1 81 ? -4.759 -3.844 10.568 1.00 70.00 81 LYS A C 1
ATOM 618 O O . LYS A 1 81 ? -5.454 -3.611 11.550 1.00 70.00 81 LYS A O 1
ATOM 623 N N . ILE A 1 82 ? -4.905 -4.938 9.815 1.00 72.94 82 ILE A N 1
ATOM 624 C CA . ILE A 1 82 ? -5.906 -5.980 10.102 1.00 72.94 82 ILE A CA 1
ATOM 625 C C . ILE A 1 82 ? -5.658 -6.605 11.476 1.00 72.94 82 ILE A C 1
ATOM 627 O O . ILE A 1 82 ? -6.596 -6.763 12.253 1.00 72.94 82 ILE A O 1
ATOM 631 N N . TYR A 1 83 ? -4.405 -6.931 11.800 1.00 76.81 83 TYR A N 1
ATOM 632 C CA . TYR A 1 83 ? -4.058 -7.519 13.093 1.00 76.81 83 TYR A CA 1
ATOM 633 C C . TYR A 1 83 ? -4.399 -6.585 14.264 1.00 76.81 83 TYR A C 1
ATOM 635 O O . TYR A 1 83 ? -5.013 -7.013 15.244 1.00 76.81 83 TYR A O 1
ATOM 643 N N . PHE A 1 84 ? -4.048 -5.301 14.155 1.00 69.19 84 PHE A N 1
ATOM 644 C CA . PHE A 1 84 ? -4.366 -4.301 15.175 1.00 69.19 84 PHE A CA 1
ATOM 645 C C . PHE A 1 84 ? -5.871 -4.033 15.291 1.00 69.19 84 PHE A C 1
ATOM 647 O O . PHE A 1 84 ? -6.374 -3.965 16.411 1.00 69.19 84 PHE A O 1
ATOM 654 N N . ASP A 1 85 ? -6.594 -3.927 14.175 1.00 68.50 85 ASP A N 1
ATOM 655 C CA . ASP A 1 85 ? -8.047 -3.712 14.166 1.00 68.50 85 ASP A CA 1
ATOM 656 C C . ASP A 1 85 ? -8.799 -4.909 14.773 1.00 68.50 85 ASP A C 1
ATOM 658 O O . ASP A 1 85 ? -9.675 -4.751 15.627 1.00 68.50 85 ASP A O 1
ATOM 662 N N . TRP A 1 86 ? -8.370 -6.131 14.440 1.00 67.94 86 TRP A N 1
ATOM 663 C CA . TRP A 1 86 ? -8.878 -7.356 15.055 1.00 67.94 86 TRP A CA 1
ATOM 664 C C . TRP A 1 86 ? -8.596 -7.405 16.563 1.00 67.94 86 TRP A C 1
ATOM 666 O O . TRP A 1 86 ? -9.471 -7.778 17.352 1.00 67.94 86 TRP A O 1
ATOM 676 N N . ARG A 1 87 ? -7.398 -6.990 16.997 1.00 66.69 87 ARG A N 1
ATOM 677 C CA . ARG A 1 87 ? -7.037 -6.961 18.421 1.00 66.69 87 ARG A CA 1
ATOM 678 C C . ARG A 1 87 ? -7.824 -5.903 19.196 1.00 66.69 87 ARG A C 1
ATOM 680 O O . ARG A 1 87 ? -8.221 -6.189 20.325 1.00 66.69 87 ARG A O 1
ATOM 687 N N . TYR A 1 88 ? -8.069 -4.738 18.598 1.00 65.81 88 TYR A N 1
ATOM 688 C CA . TYR A 1 88 ? -8.840 -3.647 19.198 1.00 65.81 88 TYR A CA 1
ATOM 689 C C . TYR A 1 88 ? -10.313 -4.042 19.379 1.00 65.81 88 TYR A C 1
ATOM 691 O O . TYR A 1 88 ? -10.814 -4.008 20.502 1.00 65.81 88 TYR A O 1
ATOM 699 N N . ARG A 1 89 ? -10.961 -4.584 18.333 1.00 63.28 89 ARG A N 1
ATOM 700 C CA . ARG A 1 89 ? -12.338 -5.118 18.417 1.00 63.28 89 ARG A CA 1
ATOM 701 C C . ARG A 1 89 ? -12.521 -6.134 19.545 1.00 63.28 89 ARG A C 1
ATOM 703 O O . ARG A 1 89 ? -13.539 -6.119 20.234 1.00 63.28 89 ARG A O 1
ATOM 710 N N . ASN A 1 90 ? -11.544 -7.018 19.742 1.00 64.62 90 ASN A N 1
ATOM 711 C CA . ASN A 1 90 ? -11.621 -8.044 20.781 1.00 64.62 90 ASN A CA 1
ATOM 712 C C . ASN A 1 90 ? -11.475 -7.476 22.204 1.00 64.62 90 ASN A C 1
ATOM 714 O O . ASN A 1 90 ? -12.002 -8.074 23.145 1.00 64.62 90 ASN A O 1
ATOM 718 N N . GLN A 1 91 ? -10.799 -6.338 22.390 1.00 63.66 91 GLN A N 1
ATOM 719 C CA . GLN A 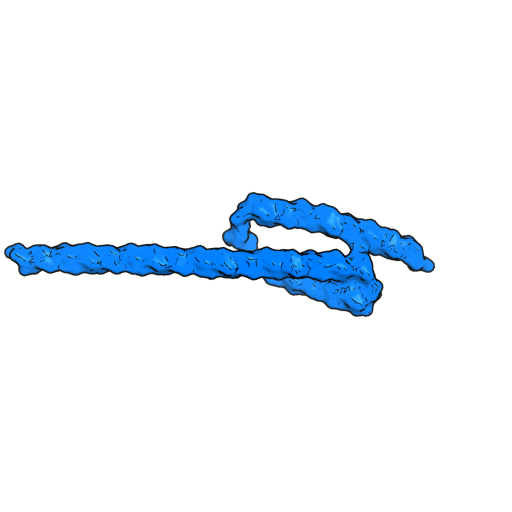1 91 ? -10.721 -5.677 23.698 1.00 63.66 91 GLN A CA 1
ATOM 720 C C . GLN A 1 91 ? -12.030 -4.966 24.065 1.00 63.66 91 GLN A C 1
ATOM 722 O O . GLN A 1 91 ? -12.476 -5.097 25.204 1.00 63.66 91 GLN A O 1
ATOM 727 N N . ASP A 1 92 ? -12.686 -4.302 23.110 1.00 66.56 92 ASP A N 1
ATOM 728 C CA . ASP A 1 92 ? -13.964 -3.617 23.349 1.00 66.56 92 ASP A CA 1
ATOM 729 C C . ASP A 1 92 ? -15.089 -4.599 23.708 1.00 66.56 92 ASP A C 1
ATOM 731 O O . ASP A 1 92 ? -15.793 -4.406 24.699 1.00 66.56 92 ASP A O 1
ATOM 735 N N . VAL A 1 93 ? -15.211 -5.711 22.972 1.00 69.25 93 VAL A N 1
ATOM 736 C CA . VAL A 1 93 ? -16.215 -6.757 23.253 1.00 69.25 93 VAL A CA 1
ATOM 737 C C . VAL A 1 93 ? -16.015 -7.376 24.638 1.00 69.25 93 VAL A C 1
ATOM 739 O O . VAL A 1 93 ? -16.985 -7.615 25.357 1.00 69.25 93 VAL A O 1
ATOM 742 N N . SER A 1 94 ? -14.762 -7.606 25.036 1.00 71.50 94 SER A N 1
ATOM 743 C CA . SER A 1 94 ? -14.441 -8.166 26.354 1.00 71.50 94 SER A CA 1
ATOM 744 C C . SER A 1 94 ? -14.798 -7.196 27.483 1.00 71.50 94 SER A C 1
ATOM 746 O O . SER A 1 94 ? -15.326 -7.619 28.509 1.00 71.50 94 SER A O 1
ATOM 748 N N . LYS A 1 95 ? -14.565 -5.893 27.281 1.00 74.56 95 LYS A N 1
ATOM 749 C CA . LYS A 1 95 ? -14.887 -4.843 28.255 1.00 74.56 95 LYS A CA 1
ATOM 750 C C . LYS A 1 95 ? -16.398 -4.634 28.405 1.00 74.56 95 LYS A C 1
ATOM 752 O O . LYS A 1 95 ? -16.876 -4.529 29.528 1.00 74.56 95 LYS A O 1
ATOM 757 N N . VAL A 1 96 ? -17.151 -4.639 27.301 1.00 76.00 96 VAL A N 1
ATOM 758 C CA . VAL A 1 96 ? -18.626 -4.538 27.315 1.00 76.00 96 VAL A CA 1
ATOM 759 C C . VAL A 1 96 ? -19.255 -5.756 27.990 1.00 76.00 96 VAL A C 1
ATOM 761 O O . VAL A 1 96 ? -20.149 -5.612 28.818 1.00 76.00 96 VAL A O 1
ATOM 764 N N . ARG A 1 97 ? -18.763 -6.961 27.686 1.00 81.88 97 ARG A N 1
ATOM 765 C CA . ARG A 1 97 ? -19.244 -8.200 28.310 1.00 81.88 97 ARG A CA 1
ATOM 766 C C . ARG A 1 97 ? -18.914 -8.271 29.803 1.00 81.88 97 ARG A C 1
ATOM 768 O O . ARG A 1 97 ? -19.742 -8.752 30.567 1.00 81.88 97 ARG A O 1
ATOM 775 N N . GLY A 1 98 ? -17.743 -7.772 30.210 1.00 76.81 98 GLY A N 1
ATOM 776 C CA . GLY A 1 98 ? -17.383 -7.614 31.622 1.00 76.81 98 GLY A CA 1
ATOM 777 C C . GLY A 1 98 ? -18.327 -6.657 32.351 1.00 76.81 98 GLY A C 1
ATOM 778 O O . GLY A 1 98 ? -18.905 -7.036 33.363 1.00 76.81 98 GLY A O 1
ATOM 779 N N . ALA A 1 99 ? -18.577 -5.477 31.776 1.00 80.00 99 ALA A N 1
ATOM 780 C CA . ALA A 1 99 ? -19.500 -4.494 32.344 1.00 80.00 99 ALA A CA 1
ATOM 781 C C . ALA A 1 99 ? -20.946 -5.016 32.448 1.00 80.00 99 ALA A C 1
ATOM 783 O O . ALA A 1 99 ? -21.606 -4.783 33.454 1.00 80.00 99 ALA A O 1
ATOM 784 N N . SER A 1 100 ? -21.435 -5.758 31.446 1.00 81.38 100 SER A N 1
ATOM 785 C CA . SER A 1 100 ? -22.776 -6.366 31.484 1.00 81.38 100 SER A CA 1
ATOM 786 C C . SER A 1 100 ? -22.915 -7.385 32.618 1.00 81.38 100 SER A C 1
ATOM 788 O O . SER A 1 100 ? -23.922 -7.382 33.319 1.00 81.38 100 SER A O 1
ATOM 790 N N . HIS A 1 101 ? -21.890 -8.218 32.831 1.00 83.38 101 HIS A N 1
ATOM 791 C CA . HIS A 1 101 ? -21.872 -9.182 33.932 1.00 83.38 101 HIS A CA 1
ATOM 792 C C . HIS A 1 101 ? -21.833 -8.502 35.306 1.00 83.38 101 HIS A C 1
ATOM 794 O O . HIS A 1 101 ? -22.521 -8.956 36.215 1.00 83.38 101 HIS A O 1
ATOM 800 N N . GLU A 1 102 ? -21.050 -7.430 35.466 1.00 82.44 102 GLU A N 1
ATOM 801 C CA . GLU A 1 102 ? -21.005 -6.650 36.712 1.00 82.44 102 GLU A CA 1
ATOM 802 C C . GLU A 1 102 ? -22.385 -6.066 37.046 1.00 82.44 102 GLU A C 1
ATOM 804 O O . GLU A 1 102 ? -22.869 -6.227 38.165 1.00 82.44 102 GLU A O 1
ATOM 809 N N . VAL A 1 103 ? -23.070 -5.499 36.047 1.00 82.56 103 VAL A N 1
ATOM 810 C CA . VAL A 1 103 ? -24.427 -4.953 36.201 1.00 82.56 103 VAL A CA 1
ATOM 811 C C . VAL A 1 103 ? -25.449 -6.044 36.543 1.00 82.56 103 VAL A C 1
ATOM 813 O O . VAL A 1 103 ? -26.265 -5.845 37.441 1.00 82.56 103 VAL A O 1
ATOM 816 N N . GLU A 1 104 ? -25.416 -7.209 35.885 1.00 86.19 104 GLU A N 1
ATOM 817 C CA . GLU A 1 104 ? -26.323 -8.326 36.207 1.00 86.19 104 GLU A CA 1
ATOM 818 C C . GLU A 1 104 ? -26.131 -8.843 37.640 1.00 86.19 104 GLU A C 1
ATOM 820 O O . GLU A 1 104 ? -27.112 -9.138 38.328 1.00 86.19 104 GLU A O 1
ATOM 825 N N . VAL A 1 105 ? -24.884 -8.922 38.115 1.00 83.56 105 VAL A N 1
ATOM 826 C CA . VAL A 1 105 ? -24.570 -9.354 39.485 1.00 83.56 105 VAL A CA 1
ATOM 827 C C . VAL A 1 105 ? -25.057 -8.328 40.511 1.00 83.56 105 VAL A C 1
ATOM 829 O O . VAL A 1 105 ? -25.620 -8.711 41.540 1.00 83.56 105 VAL A O 1
ATOM 832 N N . GLU A 1 106 ? -24.900 -7.035 40.233 1.00 85.81 106 GL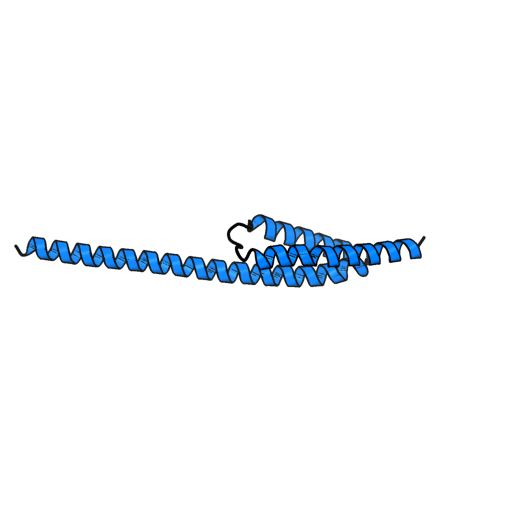U A N 1
ATOM 833 C CA . GLU A 1 106 ? -25.341 -5.956 41.122 1.00 85.81 106 GLU A CA 1
ATOM 834 C C . GLU A 1 106 ? -26.875 -5.889 41.224 1.00 85.81 106 GLU A C 1
ATOM 836 O O . GLU A 1 106 ? -27.425 -5.812 42.326 1.00 85.81 106 GLU A O 1
ATOM 841 N N . VAL A 1 107 ? -27.579 -6.040 40.096 1.00 84.94 107 VAL A N 1
ATOM 842 C CA . VAL A 1 107 ? -29.049 -6.115 40.047 1.00 84.94 107 VAL A CA 1
ATOM 843 C C . VAL A 1 107 ? -29.570 -7.354 40.780 1.00 84.94 107 VAL A C 1
ATOM 845 O O . VAL A 1 107 ? -30.517 -7.249 41.562 1.00 84.94 107 VAL A O 1
ATOM 848 N N . ALA A 1 108 ? -28.950 -8.520 40.580 1.00 86.00 108 ALA A N 1
ATOM 849 C CA . ALA A 1 108 ? -29.337 -9.749 41.273 1.00 86.00 108 ALA A CA 1
ATOM 850 C C . ALA A 1 108 ? -29.135 -9.640 42.795 1.00 86.00 108 ALA A C 1
ATOM 852 O O . ALA A 1 108 ? -29.996 -10.060 43.573 1.00 86.00 108 ALA A O 1
ATOM 853 N N . SER A 1 109 ? -28.028 -9.027 43.222 1.00 87.00 109 SER A N 1
ATOM 854 C CA . SER A 1 109 ? -27.743 -8.751 44.632 1.00 87.00 109 SER A CA 1
ATOM 855 C C . SER A 1 109 ? -28.793 -7.817 45.244 1.00 87.00 109 SER A C 1
ATOM 857 O O . SER A 1 109 ? -29.398 -8.156 46.266 1.00 87.00 109 SER A O 1
ATOM 859 N N . ALA A 1 110 ? -29.103 -6.699 44.579 1.00 85.19 110 ALA A N 1
ATOM 860 C CA . ALA A 1 110 ? -30.111 -5.739 45.030 1.00 85.19 110 ALA A CA 1
ATOM 861 C C . ALA A 1 110 ? -31.520 -6.354 45.120 1.00 85.19 110 ALA A C 1
ATOM 863 O O . ALA A 1 110 ? -32.234 -6.139 46.103 1.00 85.19 110 ALA A O 1
ATOM 864 N N . ALA A 1 111 ? -31.904 -7.179 44.141 1.00 82.62 111 ALA A N 1
ATOM 865 C CA . ALA A 1 111 ? -33.185 -7.883 44.143 1.00 82.62 111 ALA A CA 1
ATOM 866 C C . ALA A 1 111 ? -33.302 -8.874 45.315 1.00 82.62 111 ALA A C 1
ATOM 868 O O . ALA A 1 111 ? -34.351 -8.962 45.953 1.00 82.62 111 ALA A O 1
ATOM 869 N N . SER A 1 112 ? -32.216 -9.582 45.643 1.00 79.06 112 SER A N 1
ATOM 870 C CA . SER A 1 112 ? -32.193 -10.525 46.768 1.00 79.06 112 SER A CA 1
ATOM 871 C C . SER A 1 112 ? -32.317 -9.840 48.137 1.00 79.06 112 SER A C 1
ATOM 873 O O . SER A 1 112 ? -32.945 -10.386 49.045 1.00 79.06 112 SER A O 1
ATOM 875 N N . LEU A 1 113 ? -31.769 -8.629 48.277 1.00 76.94 113 LEU A N 1
ATOM 876 C CA . LEU A 1 113 ? -31.873 -7.798 49.480 1.00 76.94 113 LEU A CA 1
ATOM 877 C C . LEU A 1 113 ? -33.291 -7.260 49.677 1.00 76.94 113 LEU A C 1
ATOM 879 O O . LEU A 1 113 ? -33.803 -7.303 50.792 1.00 76.94 113 LEU A O 1
ATOM 883 N N . SER A 1 114 ? -33.947 -6.836 48.594 1.00 73.69 114 SER A N 1
ATOM 884 C CA . SER A 1 114 ? -35.330 -6.347 48.636 1.00 73.69 114 SER A CA 1
ATOM 885 C C . SER A 1 114 ? -36.365 -7.436 48.946 1.00 73.69 114 SER A C 1
ATOM 887 O O . SER A 1 114 ? -37.469 -7.104 49.356 1.00 73.69 114 SER A O 1
ATOM 889 N N . TYR A 1 115 ? -36.042 -8.717 48.740 1.00 66.31 115 TYR A N 1
ATOM 890 C CA . TYR A 1 115 ? -36.928 -9.846 49.068 1.00 66.31 115 TYR A CA 1
ATOM 891 C C . TYR A 1 115 ? -36.755 -10.342 50.517 1.00 66.31 115 TYR A C 1
ATOM 893 O O . TYR A 1 115 ? -37.537 -11.157 51.000 1.00 66.31 115 TYR A O 1
ATOM 901 N N . ARG A 1 116 ? -35.700 -9.889 51.209 1.00 63.16 116 ARG A N 1
ATOM 902 C CA . ARG A 1 116 ? -35.351 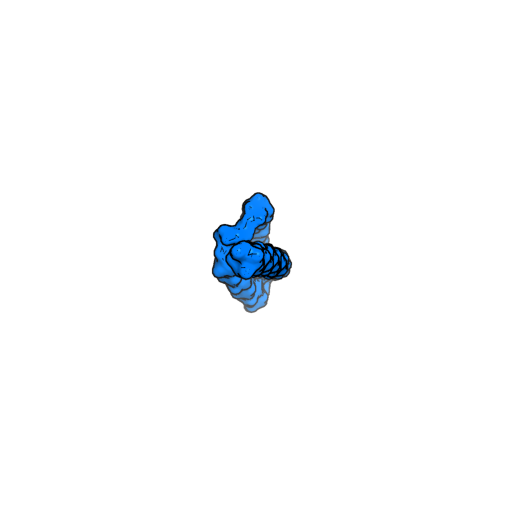-10.302 52.580 1.00 63.16 116 ARG A CA 1
ATOM 903 C C . ARG A 1 116 ? -35.829 -9.332 53.669 1.00 63.16 116 ARG A C 1
ATOM 905 O O . ARG A 1 116 ? -35.654 -9.650 54.844 1.00 63.16 116 ARG A O 1
ATOM 912 N N . THR A 1 117 ? -36.398 -8.190 53.287 1.00 57.16 117 THR A N 1
ATOM 913 C CA . THR A 1 117 ? -37.075 -7.202 54.151 1.00 57.16 117 THR A CA 1
ATOM 914 C C . THR A 1 117 ? -38.581 -7.345 54.047 1.00 57.16 117 THR A C 1
ATOM 916 O O . THR A 1 117 ? -39.239 -7.319 55.106 1.00 57.16 117 THR A O 1
#

Mean predicted aligned error: 12.7 Å

Organism: NCBI:txid109152

Radius of gyration: 25.8 Å; Cα contacts (8 Å, |Δi|>4): 30; chains: 1; bounding box: 55×22×84 Å

InterPro domains:
  IPR006603 PQ-loop repeat [PF04193] (6-57)